Protein AF-A0A259MVC5-F1 (afdb_monomer_lite)

Radius of gyration: 15.82 Å; chains: 1; bounding box: 36×24×51 Å

pLDDT: mean 73.15, std 17.56, range [38.56, 93.12]

Foldseek 3Di:
DDDAPVQWDDPDLFKIARNQQRKIWGWDDPPDPVPPDGDIDIDGGHPDPDPDDGSVRCVVNNVVSSVVSVVCDPPPDDDDPPDDD

Sequence (85 aa):
MTISEKDFDIINDREVRHRQTGATWATYRYENPEDTGSSLTESPGRAGEGHFPTAAELRPHAVALLRRLAGVGPAKGAPGPEGWT

Structure (mmCIF, N/CA/C/O backbone):
data_AF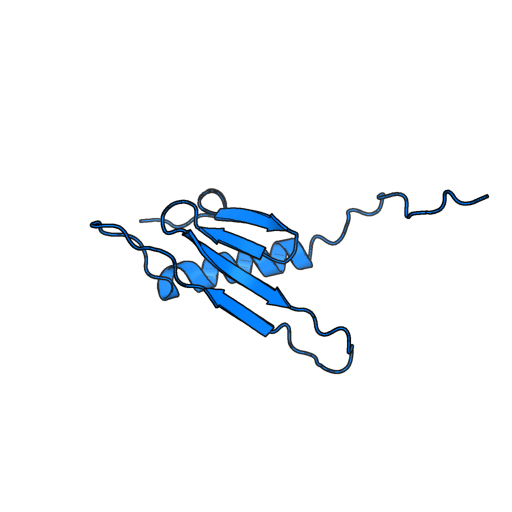-A0A259MVC5-F1
#
_entry.id   AF-A0A259MVC5-F1
#
loop_
_atom_site.group_PDB
_atom_site.id
_atom_site.type_symbol
_atom_site.label_atom_id
_atom_site.label_alt_id
_atom_site.label_comp_id
_atom_site.label_asym_id
_atom_site.label_entity_id
_atom_site.label_seq_id
_atom_site.pdbx_PDB_ins_code
_atom_site.Cartn_x
_atom_site.Cartn_y
_atom_site.Cartn_z
_atom_site.occupancy
_atom_site.B_iso_or_equiv
_atom_site.auth_seq_id
_atom_site.auth_comp_id
_atom_site.auth_asym_id
_atom_site.auth_atom_id
_atom_site.pdbx_PDB_model_num
ATOM 1 N N . MET A 1 1 ? -15.796 -3.377 9.080 1.00 62.78 1 MET A N 1
ATOM 2 C CA . MET A 1 1 ? -15.448 -2.602 7.871 1.00 62.78 1 MET A CA 1
ATOM 3 C C . MET A 1 1 ? -14.719 -3.548 6.936 1.00 62.78 1 MET A C 1
ATOM 5 O O . MET A 1 1 ? -13.806 -4.216 7.399 1.00 62.78 1 MET A O 1
ATOM 9 N N . THR A 1 2 ? -15.169 -3.694 5.692 1.00 78.94 2 THR A N 1
ATOM 10 C CA . THR A 1 2 ? -14.553 -4.625 4.733 1.00 78.94 2 THR A CA 1
ATOM 11 C C . THR A 1 2 ? -13.621 -3.829 3.832 1.00 78.94 2 THR A C 1
ATOM 13 O O . THR A 1 2 ? -14.102 -2.980 3.092 1.00 78.94 2 THR A O 1
ATOM 16 N N . ILE A 1 3 ? -12.312 -4.070 3.930 1.00 85.50 3 ILE A N 1
ATOM 17 C CA . ILE A 1 3 ? -11.290 -3.409 3.106 1.00 85.50 3 ILE A CA 1
ATOM 18 C C . ILE A 1 3 ? -11.233 -4.109 1.740 1.00 85.50 3 ILE A C 1
ATOM 20 O O . ILE A 1 3 ? -11.131 -5.337 1.672 1.00 85.50 3 ILE A O 1
ATOM 24 N N . SER A 1 4 ? -11.284 -3.340 0.653 1.00 87.06 4 SER A N 1
ATOM 25 C CA . SER A 1 4 ? -11.267 -3.827 -0.729 1.00 87.06 4 SER A CA 1
ATOM 26 C C . SER A 1 4 ? -10.208 -3.107 -1.567 1.00 87.06 4 SER A C 1
ATOM 28 O O . SER A 1 4 ? -9.822 -1.983 -1.277 1.00 87.06 4 SER A O 1
ATOM 30 N N . GLU A 1 5 ? -9.806 -3.705 -2.697 1.00 84.38 5 GLU A N 1
ATOM 31 C CA . GLU A 1 5 ? -8.902 -3.066 -3.676 1.00 84.38 5 GLU A CA 1
ATOM 32 C C . GLU A 1 5 ? -9.377 -1.671 -4.136 1.00 84.38 5 GLU A C 1
ATOM 34 O O . GLU A 1 5 ? -8.556 -0.802 -4.396 1.00 84.38 5 GLU A O 1
ATOM 39 N N . LYS A 1 6 ? -10.695 -1.426 -4.196 1.00 88.75 6 LYS A N 1
ATOM 40 C CA . LYS A 1 6 ? -11.281 -0.136 -4.611 1.00 88.75 6 LYS A CA 1
ATOM 41 C C . LYS A 1 6 ? -11.029 1.010 -3.625 1.00 88.75 6 LYS A C 1
ATOM 43 O O . LYS A 1 6 ? -11.204 2.171 -3.998 1.00 88.75 6 LYS A O 1
ATOM 48 N N . ASP A 1 7 ? -10.643 0.678 -2.396 1.00 89.94 7 ASP A N 1
ATOM 49 C CA . ASP A 1 7 ? -10.281 1.644 -1.357 1.00 89.94 7 ASP A CA 1
ATOM 50 C C . ASP A 1 7 ? -8.832 2.135 -1.517 1.00 89.94 7 ASP A C 1
ATOM 52 O O . ASP A 1 7 ? -8.400 3.045 -0.805 1.00 89.94 7 ASP A O 1
ATOM 56 N N . PHE A 1 8 ? -8.082 1.553 -2.460 1.00 91.56 8 PHE A N 1
ATOM 57 C CA . PHE A 1 8 ? -6.716 1.929 -2.780 1.00 91.56 8 PHE A CA 1
ATOM 58 C C . PHE A 1 8 ? -6.643 2.638 -4.132 1.00 91.56 8 PHE A C 1
ATOM 60 O O . PHE A 1 8 ? -7.201 2.191 -5.134 1.00 91.56 8 PHE A O 1
ATOM 67 N N . ASP A 1 9 ? -5.898 3.733 -4.162 1.00 93.12 9 ASP A N 1
ATOM 68 C CA . ASP A 1 9 ? -5.427 4.358 -5.383 1.00 93.12 9 ASP A CA 1
ATOM 69 C C . ASP A 1 9 ? -4.115 3.674 -5.800 1.00 93.12 9 ASP A C 1
ATOM 71 O O . ASP A 1 9 ? -3.174 3.558 -5.010 1.00 93.12 9 ASP A O 1
ATOM 75 N N . ILE A 1 10 ? -4.065 3.190 -7.041 1.00 91.81 10 ILE A N 1
ATOM 76 C CA . ILE A 1 10 ? -2.869 2.582 -7.634 1.00 91.81 10 ILE A CA 1
ATOM 77 C C . ILE A 1 10 ? -2.030 3.715 -8.224 1.00 91.81 10 ILE A C 1
ATOM 79 O O . ILE A 1 10 ? -2.457 4.358 -9.182 1.00 91.81 10 ILE A O 1
ATOM 83 N N . ILE A 1 11 ? -0.862 3.977 -7.637 1.00 89.00 11 ILE A N 1
ATOM 84 C CA . ILE A 1 11 ? 0.041 5.047 -8.084 1.00 89.00 11 ILE A CA 1
ATOM 85 C C . ILE A 1 11 ? 0.885 4.548 -9.264 1.00 89.00 11 ILE A C 1
ATOM 87 O O . ILE A 1 11 ? 1.029 5.250 -10.262 1.00 89.00 11 ILE A O 1
ATOM 91 N N . ASN A 1 12 ? 1.416 3.327 -9.168 1.00 85.62 12 ASN A N 1
ATOM 92 C CA . ASN A 1 12 ? 2.136 2.623 -10.236 1.00 85.62 12 ASN A CA 1
ATOM 93 C C . ASN A 1 12 ? 2.096 1.098 -9.984 1.00 85.62 12 ASN A C 1
ATOM 95 O O . ASN A 1 12 ? 1.442 0.644 -9.044 1.00 85.62 12 ASN A O 1
ATOM 99 N N . ASP A 1 13 ? 2.791 0.289 -10.795 1.00 83.19 13 ASP A N 1
ATOM 100 C CA . ASP A 1 13 ? 2.848 -1.179 -10.635 1.00 83.19 13 ASP A CA 1
ATOM 101 C C . ASP A 1 13 ? 3.486 -1.643 -9.311 1.00 83.19 13 ASP A C 1
A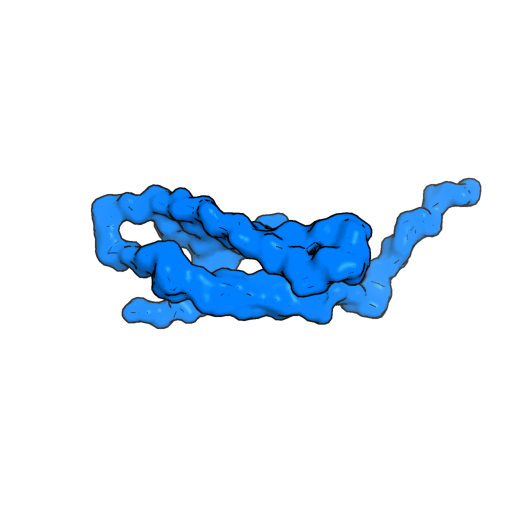TOM 103 O O . ASP A 1 13 ? 3.422 -2.823 -8.967 1.00 83.19 13 ASP A O 1
ATOM 107 N N . ARG A 1 14 ? 4.081 -0.714 -8.557 1.00 85.31 14 ARG A N 1
ATOM 108 C CA . ARG A 1 14 ? 4.850 -0.955 -7.336 1.00 85.31 14 ARG A CA 1
ATOM 109 C C . ARG A 1 14 ? 4.373 -0.156 -6.139 1.00 85.31 14 ARG A C 1
ATOM 111 O O . ARG A 1 14 ? 4.934 -0.353 -5.070 1.00 85.31 14 ARG A O 1
ATOM 118 N N . GLU A 1 15 ? 3.387 0.723 -6.276 1.00 89.81 15 GLU A N 1
ATOM 119 C CA . GLU A 1 15 ? 2.968 1.626 -5.207 1.00 89.81 15 GLU A CA 1
ATOM 120 C C . GLU A 1 15 ? 1.451 1.794 -5.179 1.00 89.81 15 GLU A C 1
ATOM 122 O O . GLU A 1 15 ? 0.807 2.084 -6.192 1.00 89.81 15 GLU A O 1
ATOM 127 N N . VAL A 1 16 ? 0.883 1.644 -3.984 1.00 92.62 16 VAL A N 1
ATOM 128 C CA . VAL A 1 16 ? -0.547 1.818 -3.720 1.00 92.62 16 VAL A CA 1
ATOM 129 C C . VAL A 1 16 ? -0.760 2.692 -2.491 1.00 92.62 16 VAL A C 1
ATOM 131 O O . VAL A 1 16 ? 0.021 2.663 -1.536 1.00 92.62 16 VAL A O 1
ATOM 134 N N . ARG A 1 17 ? -1.858 3.445 -2.493 1.00 92.75 17 ARG A N 1
ATOM 135 C CA . ARG A 1 17 ? -2.251 4.352 -1.415 1.00 92.75 17 ARG A CA 1
ATOM 136 C C . ARG A 1 17 ? -3.670 4.065 -0.970 1.00 92.75 17 ARG A C 1
ATOM 138 O O . ARG A 1 17 ? -4.579 4.106 -1.782 1.00 92.75 17 ARG A O 1
ATOM 145 N N . HIS A 1 18 ? -3.901 3.858 0.318 1.00 91.75 18 HIS A N 1
ATOM 146 C CA . HIS A 1 18 ? -5.262 3.806 0.841 1.00 91.75 18 HIS A CA 1
ATOM 147 C C . HIS A 1 18 ? -5.887 5.208 0.796 1.00 91.75 18 HIS A C 1
ATOM 149 O O . HIS A 1 18 ? -5.372 6.140 1.422 1.00 91.75 18 HIS A O 1
ATOM 155 N N . ARG A 1 19 ? -6.999 5.368 0.069 1.00 89.00 19 ARG A N 1
ATOM 156 C CA . ARG A 1 19 ? -7.614 6.672 -0.234 1.00 89.00 19 ARG A CA 1
ATOM 157 C C . ARG A 1 19 ? -8.027 7.429 1.024 1.00 89.00 19 ARG A C 1
ATOM 159 O O . ARG A 1 19 ? -7.854 8.640 1.113 1.00 89.00 19 ARG A O 1
ATOM 166 N N . GLN A 1 20 ? -8.565 6.706 2.002 1.00 86.38 20 GLN A N 1
ATOM 167 C CA . GLN A 1 20 ? -9.205 7.301 3.170 1.00 86.38 20 GLN A CA 1
ATOM 168 C C . GLN A 1 20 ? -8.203 7.732 4.252 1.00 86.38 20 GLN A C 1
ATOM 170 O O . GLN A 1 20 ? -8.377 8.7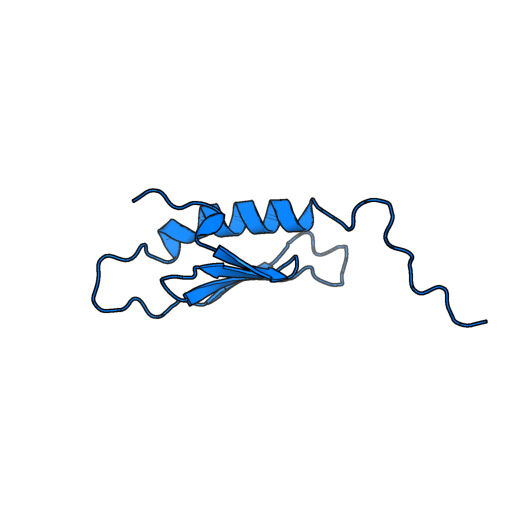81 4.861 1.00 86.38 20 GLN A O 1
ATOM 175 N N . THR A 1 21 ? -7.149 6.945 4.491 1.00 87.12 21 THR A N 1
ATOM 176 C CA . THR A 1 21 ? -6.122 7.268 5.507 1.00 87.12 21 THR A CA 1
ATOM 177 C C . THR A 1 21 ? -4.902 7.954 4.908 1.00 87.12 21 THR A C 1
ATOM 179 O O . THR A 1 21 ? -4.134 8.600 5.614 1.00 87.12 21 THR A O 1
ATOM 182 N N . GLY A 1 22 ? -4.689 7.798 3.604 1.00 87.69 22 GLY A N 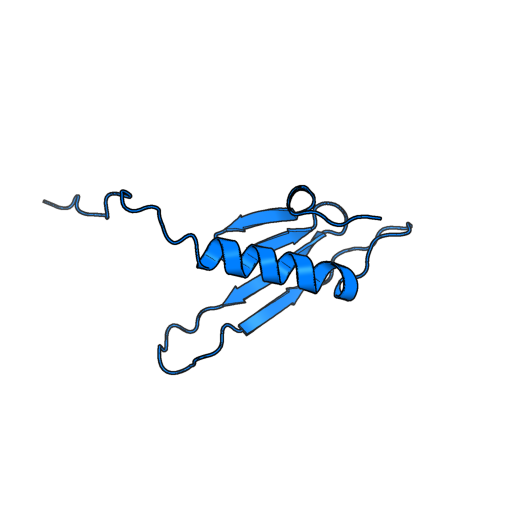1
ATOM 183 C CA . GLY A 1 22 ? -3.485 8.233 2.917 1.00 87.69 22 GLY A CA 1
ATOM 184 C C . GLY A 1 22 ? -2.256 7.364 3.178 1.00 87.69 22 GLY A C 1
ATOM 185 O O . GLY A 1 22 ? -1.176 7.767 2.765 1.00 87.69 22 GLY A O 1
ATOM 186 N N . ALA A 1 23 ? -2.398 6.213 3.844 1.00 89.69 23 ALA A N 1
ATOM 187 C CA . ALA A 1 23 ? -1.290 5.285 4.060 1.00 89.69 23 ALA A CA 1
ATOM 188 C C . ALA A 1 23 ? -0.812 4.693 2.726 1.00 89.69 23 ALA A C 1
ATOM 190 O O . ALA A 1 23 ? -1.642 4.350 1.881 1.00 89.69 23 ALA A O 1
ATOM 191 N N . THR A 1 24 ? 0.499 4.576 2.540 1.00 89.94 24 THR A N 1
ATOM 192 C CA . THR A 1 24 ? 1.122 4.114 1.291 1.00 89.94 24 THR A CA 1
ATOM 193 C C . THR A 1 24 ? 2.009 2.896 1.505 1.00 89.94 24 THR A C 1
ATOM 195 O O . THR A 1 24 ? 2.674 2.757 2.534 1.00 89.94 24 THR A O 1
ATOM 198 N N . TRP A 1 25 ? 2.031 2.027 0.495 1.00 91.81 25 TRP A N 1
ATOM 199 C CA . TRP A 1 25 ? 2.887 0.847 0.419 1.00 91.81 25 TRP A CA 1
ATOM 200 C C . TRP A 1 25 ? 3.576 0.805 -0.935 1.00 91.81 25 TRP A C 1
ATOM 202 O O . TRP A 1 25 ? 2.897 0.863 -1.961 1.00 91.81 25 TRP A O 1
ATOM 212 N N . ALA A 1 26 ? 4.900 0.658 -0.925 1.00 87.88 26 ALA A N 1
ATOM 213 C CA . ALA A 1 26 ? 5.716 0.547 -2.126 1.00 87.88 26 ALA A CA 1
ATOM 214 C C . ALA A 1 26 ? 6.599 -0.708 -2.087 1.00 87.88 26 ALA A C 1
ATOM 216 O O . ALA A 1 26 ? 7.212 -1.004 -1.061 1.00 87.88 26 ALA A O 1
ATOM 217 N N . THR A 1 27 ? 6.691 -1.441 -3.195 1.00 84.88 27 THR A N 1
ATOM 218 C CA . THR A 1 27 ? 7.644 -2.546 -3.371 1.00 84.88 27 THR A CA 1
ATOM 219 C C . THR A 1 27 ? 8.819 -2.110 -4.233 1.00 84.88 27 THR A C 1
ATOM 221 O O . THR A 1 27 ? 8.656 -1.818 -5.417 1.00 84.88 27 THR A O 1
ATOM 224 N N . TYR A 1 28 ? 10.027 -2.153 -3.681 1.00 71.19 28 TYR A N 1
ATOM 225 C CA . TYR A 1 28 ? 11.248 -1.977 -4.458 1.00 71.19 28 TYR A CA 1
ATOM 226 C C . TYR A 1 28 ? 11.759 -3.339 -4.916 1.00 71.19 28 TYR A C 1
ATOM 228 O O . TYR A 1 28 ? 11.987 -4.239 -4.104 1.00 71.19 28 TYR A O 1
ATOM 236 N N . ARG A 1 29 ? 11.939 -3.496 -6.230 1.00 60.16 29 ARG A N 1
ATOM 237 C CA . ARG A 1 29 ? 12.733 -4.592 -6.783 1.00 60.16 29 ARG A CA 1
ATOM 238 C C . ARG A 1 29 ? 14.169 -4.094 -6.829 1.00 60.16 29 ARG A C 1
ATOM 240 O O . ARG A 1 29 ? 14.427 -3.111 -7.521 1.00 60.16 29 ARG A O 1
ATOM 247 N N . TYR A 1 30 ? 15.062 -4.726 -6.075 1.00 53.81 30 TYR A N 1
ATOM 248 C CA . TYR A 1 30 ? 16.486 -4.462 -6.227 1.00 53.81 30 TYR A CA 1
ATOM 249 C C . TYR A 1 30 ? 16.869 -4.722 -7.686 1.00 53.81 30 TYR A C 1
ATOM 251 O O . TYR A 1 30 ? 16.422 -5.699 -8.289 1.00 53.81 30 TYR A O 1
ATOM 259 N N . GLU A 1 31 ? 17.661 -3.820 -8.264 1.00 54.97 31 GLU A N 1
ATOM 260 C CA . GLU A 1 31 ? 18.220 -3.999 -9.610 1.00 54.97 31 GLU A CA 1
ATOM 261 C C . GLU A 1 31 ? 19.125 -5.237 -9.675 1.00 54.97 31 GLU A C 1
ATOM 263 O O . GLU A 1 31 ? 19.363 -5.777 -10.753 1.00 54.97 31 GLU A O 1
ATOM 268 N N . ASN A 1 32 ? 19.569 -5.723 -8.512 1.00 51.28 32 ASN A N 1
ATOM 269 C CA . ASN A 1 32 ? 20.376 -6.913 -8.373 1.00 51.28 32 ASN A CA 1
ATOM 270 C C . ASN A 1 32 ? 19.481 -8.175 -8.345 1.00 51.28 32 ASN A C 1
ATOM 272 O O . ASN A 1 32 ? 18.720 -8.366 -7.395 1.00 51.28 32 ASN A O 1
ATOM 276 N N . PRO A 1 33 ? 19.546 -9.055 -9.361 1.00 54.19 33 PRO A N 1
ATOM 277 C CA . PRO A 1 33 ? 18.687 -10.240 -9.465 1.00 54.19 33 PRO A CA 1
ATOM 278 C C . PRO A 1 33 ? 18.973 -11.313 -8.400 1.00 54.19 33 PRO A C 1
ATOM 280 O O . PRO A 1 33 ? 18.190 -12.251 -8.262 1.00 54.19 33 PRO A O 1
ATOM 283 N N . GLU A 1 34 ? 20.074 -11.181 -7.658 1.00 55.28 34 GLU A N 1
ATOM 284 C CA . GLU A 1 34 ? 20.496 -12.094 -6.589 1.00 55.28 34 GLU A CA 1
ATOM 285 C C . GLU A 1 34 ? 19.853 -11.744 -5.235 1.00 55.28 34 GLU A C 1
ATOM 287 O O . GLU A 1 34 ? 19.637 -12.621 -4.394 1.00 55.28 34 GLU A O 1
ATOM 292 N N . ASP A 1 35 ? 19.445 -10.482 -5.057 1.00 52.03 35 ASP A N 1
ATOM 293 C CA . ASP A 1 35 ? 18.650 -10.021 -3.923 1.00 52.03 35 ASP A CA 1
ATOM 294 C C . ASP A 1 35 ? 17.200 -10.462 -4.126 1.00 52.03 35 ASP A C 1
ATOM 296 O O . ASP A 1 35 ? 16.324 -9.743 -4.615 1.00 52.03 35 ASP A O 1
ATOM 300 N N . THR A 1 36 ? 16.951 -11.719 -3.767 1.00 46.09 36 THR A N 1
ATOM 301 C CA . THR A 1 36 ? 15.639 -12.364 -3.844 1.00 46.09 36 THR A CA 1
ATOM 302 C C . THR A 1 36 ? 14.738 -11.828 -2.724 1.00 46.09 36 THR A C 1
ATOM 304 O O . THR A 1 36 ? 14.355 -12.540 -1.800 1.00 46.09 36 THR A O 1
ATOM 307 N N . GLY A 1 37 ? 14.425 -10.535 -2.762 1.00 52.62 37 GLY A N 1
ATOM 308 C CA . GLY A 1 37 ? 13.628 -9.867 -1.745 1.00 52.62 37 GLY A CA 1
ATOM 309 C C . GLY A 1 37 ? 13.086 -8.544 -2.258 1.00 52.62 37 GLY A C 1
ATOM 310 O O . GLY A 1 37 ? 13.798 -7.549 -2.316 1.00 52.62 37 GLY A O 1
ATOM 311 N N . SER A 1 38 ? 11.803 -8.504 -2.619 1.00 58.44 38 SER A N 1
ATOM 312 C CA . SER A 1 38 ? 11.117 -7.220 -2.774 1.00 58.44 38 SER A CA 1
ATOM 313 C C . SER A 1 38 ? 11.027 -6.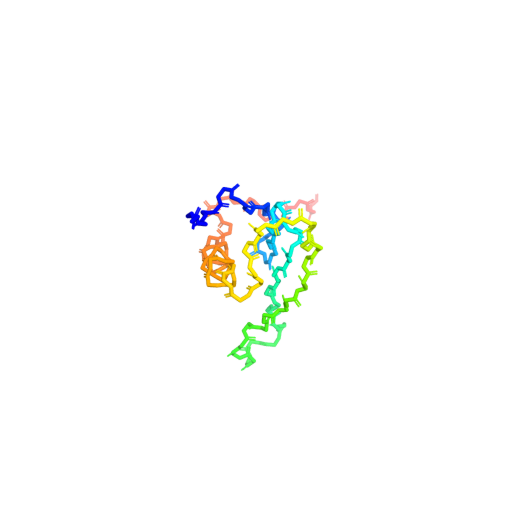559 -1.399 1.00 58.44 38 SER A C 1
ATOM 315 O O . SER A 1 38 ? 10.372 -7.101 -0.507 1.00 58.44 38 SER A O 1
ATOM 317 N N . SER A 1 39 ? 11.689 -5.418 -1.211 1.00 71.38 39 SER A N 1
ATOM 318 C CA . SER A 1 39 ? 11.589 -4.665 0.041 1.00 71.38 39 SER A CA 1
ATOM 319 C C . SER A 1 39 ? 10.280 -3.876 0.038 1.00 71.38 39 SER A C 1
ATOM 321 O O . SER A 1 39 ? 10.016 -3.122 -0.901 1.00 71.38 39 SER A O 1
ATOM 323 N N . LEU A 1 40 ? 9.432 -4.098 1.047 1.00 80.56 40 LEU A N 1
ATOM 324 C CA . LEU A 1 40 ? 8.174 -3.373 1.230 1.00 80.56 40 LEU A CA 1
ATOM 325 C C . LEU A 1 40 ? 8.430 -2.161 2.125 1.00 80.56 40 LEU A C 1
ATOM 327 O O . LEU A 1 40 ? 8.765 -2.315 3.299 1.00 80.56 40 LEU A O 1
ATOM 331 N N . THR A 1 41 ? 8.233 -0.965 1.586 1.00 85.31 41 THR A N 1
ATOM 332 C CA . THR A 1 41 ? 8.261 0.282 2.350 1.00 85.31 41 THR A CA 1
ATOM 333 C C . THR A 1 41 ? 6.837 0.707 2.682 1.00 85.31 41 THR A C 1
ATOM 335 O O . THR A 1 41 ? 5.981 0.767 1.801 1.00 85.31 41 THR A O 1
ATOM 338 N N . GLU A 1 42 ? 6.586 1.005 3.956 1.00 85.56 42 GLU A N 1
ATOM 339 C CA . GLU A 1 42 ? 5.274 1.395 4.475 1.00 85.56 42 GLU A CA 1
ATOM 340 C C . GLU A 1 42 ? 5.370 2.816 5.025 1.00 85.56 42 GLU A C 1
ATOM 342 O O . GLU A 1 42 ? 6.242 3.112 5.841 1.00 85.56 42 GLU A O 1
ATOM 347 N N . SER A 1 43 ? 4.479 3.697 4.582 1.00 83.62 43 SER A N 1
ATOM 348 C CA . SER A 1 43 ? 4.385 5.062 5.093 1.00 83.62 43 SER A CA 1
ATOM 349 C C . SER A 1 43 ? 3.005 5.274 5.716 1.00 83.62 43 SER A C 1
ATOM 351 O O . SER A 1 43 ? 1.985 5.113 5.037 1.00 83.62 43 SER A O 1
ATOM 353 N N . PRO A 1 44 ? 2.933 5.591 7.022 1.00 81.50 44 PRO A N 1
ATOM 354 C CA . PRO A 1 44 ? 1.662 5.743 7.710 1.00 81.50 44 PRO A CA 1
ATOM 355 C C . PRO A 1 44 ? 0.905 6.970 7.193 1.00 81.50 44 PRO A C 1
ATOM 357 O O . PRO A 1 44 ? 1.475 8.034 6.958 1.00 81.50 44 PRO A O 1
ATOM 360 N N . GLY A 1 45 ? -0.405 6.809 7.036 1.00 76.00 45 GLY A N 1
ATOM 361 C CA . GLY A 1 45 ? -1.312 7.890 6.671 1.00 76.00 45 GLY A CA 1
ATOM 362 C C . GLY A 1 45 ? -1.722 8.751 7.868 1.00 76.00 45 GLY A C 1
ATOM 363 O O . GLY A 1 45 ? -1.506 8.381 9.023 1.00 76.00 45 GLY A O 1
ATOM 364 N N . ARG A 1 46 ? -2.376 9.888 7.605 1.00 69.62 46 ARG A N 1
ATOM 365 C CA . ARG A 1 46 ? -3.050 10.659 8.657 1.00 69.62 46 ARG A CA 1
ATOM 366 C C . ARG A 1 46 ? -4.398 10.004 8.933 1.00 69.62 46 ARG A C 1
ATOM 368 O O . ARG A 1 46 ? -5.366 10.254 8.220 1.00 69.62 46 ARG A O 1
ATOM 375 N N . ALA A 1 47 ? -4.465 9.170 9.968 1.00 62.47 47 ALA A N 1
ATOM 376 C CA . ALA A 1 47 ? -5.751 8.834 10.562 1.00 62.47 47 ALA A CA 1
ATOM 377 C C . ALA A 1 47 ? -6.363 10.148 11.079 1.00 62.47 47 ALA A C 1
ATOM 379 O O . ALA A 1 47 ? -5.825 10.760 12.000 1.00 62.47 47 ALA A O 1
ATOM 380 N N . GLY 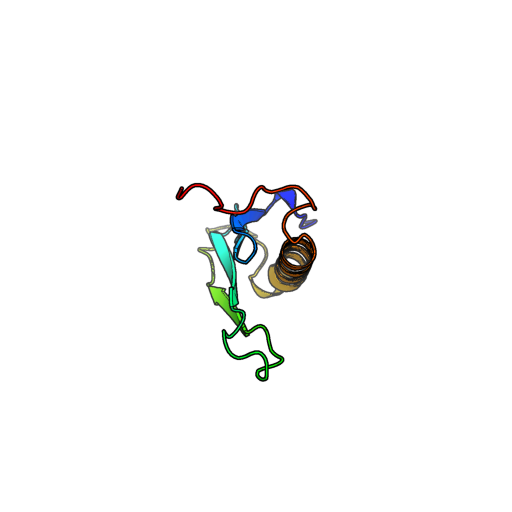A 1 48 ? -7.413 10.642 10.418 1.00 59.50 48 GLY A N 1
ATOM 381 C CA . GLY A 1 48 ? -8.194 11.763 10.942 1.00 59.50 48 GLY A CA 1
ATOM 382 C C . GLY A 1 48 ? -8.900 11.369 12.243 1.00 59.50 48 GLY A C 1
ATOM 383 O O . GLY A 1 48 ? -8.892 10.199 12.621 1.00 59.50 48 GLY A O 1
ATOM 384 N N . GLU A 1 49 ? -9.548 12.323 12.913 1.00 48.91 49 GLU A N 1
ATOM 385 C CA . GLU A 1 49 ? -10.465 12.032 14.026 1.00 48.91 49 GLU A CA 1
ATOM 386 C C . GLU A 1 49 ? -11.613 11.133 13.522 1.00 48.91 49 GLU A C 1
ATOM 388 O O . GLU A 1 49 ? -12.570 11.594 12.903 1.00 48.91 49 GLU A O 1
ATOM 393 N N . GLY A 1 50 ? -11.470 9.816 13.689 1.00 59.12 50 GLY A N 1
ATOM 394 C CA . GLY A 1 50 ? -12.420 8.812 13.216 1.00 59.12 50 GLY A CA 1
ATOM 395 C C . GLY A 1 50 ? -11.889 7.380 13.335 1.00 59.12 50 GLY A C 1
ATOM 396 O O . GLY A 1 50 ? -10.684 7.146 13.420 1.00 59.12 50 GLY A O 1
ATOM 397 N N . HIS A 1 51 ? -12.802 6.404 13.341 1.00 65.25 51 HIS A N 1
ATOM 398 C CA . HIS A 1 51 ? -12.485 4.970 13.343 1.00 65.25 51 HIS A CA 1
ATOM 399 C C . HIS A 1 51 ? -12.012 4.538 11.943 1.00 65.25 51 HIS A C 1
ATOM 401 O O . HIS A 1 51 ? -12.773 3.985 11.149 1.00 65.25 51 HIS A O 1
ATOM 407 N N . PHE A 1 52 ? -10.760 4.845 11.612 1.00 76.31 52 PHE A N 1
ATOM 408 C CA . PHE A 1 52 ? -10.125 4.379 10.382 1.00 76.31 52 PHE A CA 1
ATOM 409 C C . PHE A 1 52 ? -9.310 3.105 10.644 1.00 76.31 52 PHE A C 1
ATOM 411 O O . PHE A 1 52 ? -8.730 2.974 11.723 1.00 76.31 52 PHE A O 1
ATOM 418 N N . PRO A 1 53 ? -9.227 2.180 9.672 1.00 79.56 53 PRO A N 1
ATOM 419 C CA . PRO A 1 53 ? -8.366 1.012 9.790 1.00 79.56 53 PRO A CA 1
ATOM 420 C C . PRO A 1 53 ? -6.899 1.435 9.919 1.00 79.56 53 PRO A C 1
ATOM 422 O O . PRO A 1 53 ? -6.419 2.348 9.237 1.00 79.56 53 PRO A O 1
ATOM 425 N N . THR A 1 54 ? -6.183 0.755 10.807 1.00 84.56 54 THR A N 1
ATOM 426 C CA . THR A 1 54 ? -4.756 0.964 11.046 1.00 84.56 54 THR A CA 1
ATOM 427 C C . THR A 1 54 ? -3.920 0.486 9.857 1.00 84.56 54 THR A C 1
ATOM 429 O O . THR A 1 54 ? -4.352 -0.339 9.050 1.00 84.56 54 THR A O 1
ATOM 432 N N . ALA A 1 55 ? -2.673 0.960 9.753 1.00 82.25 55 ALA A N 1
ATOM 433 C CA . ALA A 1 55 ? -1.749 0.479 8.722 1.00 82.25 55 ALA A CA 1
ATOM 434 C C . ALA A 1 55 ? -1.553 -1.050 8.788 1.00 82.25 55 ALA A C 1
ATOM 436 O O . ALA A 1 55 ? -1.480 -1.701 7.751 1.00 82.25 55 ALA A O 1
ATOM 437 N N . ALA A 1 56 ? -1.547 -1.633 9.991 1.00 84.38 56 ALA A N 1
ATOM 438 C CA . ALA A 1 56 ? -1.429 -3.077 10.183 1.00 84.38 56 ALA A CA 1
ATOM 439 C C . ALA A 1 56 ? -2.618 -3.858 9.590 1.00 84.38 56 ALA A C 1
ATOM 441 O O . ALA A 1 56 ? -2.417 -4.916 8.996 1.00 84.38 56 ALA A O 1
ATOM 442 N N . GLU A 1 57 ? -3.836 -3.322 9.700 1.00 86.94 57 GLU A N 1
ATOM 443 C CA . GLU A 1 57 ? -5.045 -3.918 9.114 1.00 86.94 57 GLU A CA 1
ATOM 444 C C . GLU A 1 57 ? -5.080 -3.772 7.587 1.00 86.94 57 GLU A C 1
ATOM 446 O O . GLU A 1 57 ? -5.547 -4.667 6.885 1.00 86.94 57 GLU A O 1
ATOM 451 N N . LEU A 1 58 ? -4.553 -2.666 7.056 1.00 88.50 58 LEU A N 1
ATOM 452 C CA . LEU A 1 58 ? -4.513 -2.382 5.617 1.00 88.50 58 LEU A CA 1
ATOM 453 C C . LEU A 1 58 ? -3.411 -3.162 4.879 1.00 88.50 58 LEU A C 1
ATOM 455 O O . LEU A 1 58 ? -3.596 -3.562 3.727 1.00 88.50 58 LEU A O 1
ATOM 459 N N . ARG A 1 59 ? -2.276 -3.408 5.542 1.00 88.19 59 ARG A N 1
ATOM 460 C CA . ARG A 1 59 ? -1.078 -4.055 4.988 1.00 88.19 59 ARG A CA 1
ATOM 461 C C . ARG A 1 59 ? -1.336 -5.346 4.198 1.00 88.19 59 ARG A C 1
ATOM 463 O O . ARG A 1 59 ? -0.841 -5.424 3.074 1.00 88.19 59 ARG A O 1
ATOM 470 N N . PRO A 1 60 ? -2.070 -6.365 4.697 1.00 89.38 60 PRO A N 1
ATOM 471 C CA . PRO A 1 60 ? -2.278 -7.600 3.933 1.00 89.38 60 PRO A CA 1
ATOM 472 C C . PRO A 1 60 ? -3.002 -7.361 2.600 1.00 89.38 60 PRO A C 1
ATOM 474 O O . PRO A 1 60 ? -2.678 -8.012 1.606 1.00 89.38 60 PRO A O 1
ATOM 477 N N . HIS A 1 61 ? -3.925 -6.395 2.552 1.00 90.75 61 HIS A N 1
ATOM 478 C CA . HIS A 1 61 ? -4.647 -6.022 1.334 1.00 90.75 61 HIS A CA 1
ATOM 479 C C . HIS A 1 61 ? -3.745 -5.264 0.353 1.00 90.75 61 HIS A C 1
ATOM 481 O O . HIS A 1 61 ? -3.717 -5.595 -0.832 1.00 90.75 61 HIS A O 1
ATOM 487 N N . ALA A 1 62 ? -2.952 -4.313 0.854 1.00 89.06 62 ALA A N 1
ATOM 488 C CA . ALA A 1 62 ? -1.982 -3.577 0.047 1.00 89.06 62 ALA A CA 1
ATOM 489 C C . ALA A 1 62 ? -0.927 -4.511 -0.572 1.00 89.06 62 ALA A C 1
ATOM 491 O O . ALA A 1 62 ? -0.652 -4.438 -1.767 1.00 89.06 62 ALA A O 1
ATOM 492 N N . VAL A 1 63 ? -0.385 -5.453 0.208 1.00 87.44 63 VAL A N 1
ATOM 493 C CA . VAL A 1 63 ? 0.605 -6.433 -0.270 1.00 87.44 63 VAL A CA 1
ATOM 494 C C . VAL A 1 63 ? 0.014 -7.374 -1.320 1.00 87.44 63 VAL A C 1
ATOM 496 O O . VAL A 1 63 ? 0.678 -7.670 -2.314 1.00 87.44 63 VAL A O 1
ATOM 499 N N . ALA A 1 64 ? -1.218 -7.852 -1.128 1.00 87.50 64 ALA A N 1
ATOM 500 C CA . ALA A 1 64 ? -1.888 -8.691 -2.120 1.00 87.50 64 ALA A CA 1
ATOM 501 C C . ALA A 1 64 ? -2.098 -7.941 -3.447 1.00 87.50 64 ALA A C 1
ATOM 503 O O . ALA A 1 64 ? -1.822 -8.499 -4.512 1.00 87.50 64 ALA A O 1
ATOM 504 N N . LEU A 1 65 ? -2.508 -6.669 -3.377 1.00 87.94 65 LEU A N 1
ATOM 505 C CA . LEU A 1 65 ? -2.675 -5.806 -4.544 1.00 87.94 65 LEU A CA 1
ATOM 506 C C . LEU A 1 65 ? -1.341 -5.570 -5.266 1.00 87.94 65 LEU A C 1
ATOM 508 O O . LEU A 1 65 ? -1.256 -5.795 -6.468 1.00 87.94 65 LEU A O 1
ATOM 512 N N . LEU A 1 66 ? -0.275 -5.222 -4.542 1.00 86.56 66 LEU A N 1
ATOM 513 C CA . LEU A 1 66 ? 1.064 -5.020 -5.112 1.00 86.56 66 LEU A CA 1
ATOM 514 C C . LEU A 1 66 ? 1.615 -6.286 -5.781 1.00 86.56 66 LEU A C 1
ATOM 516 O O . LEU A 1 66 ? 2.160 -6.220 -6.878 1.00 86.56 66 LEU A O 1
ATOM 520 N N . ARG A 1 67 ? 1.417 -7.466 -5.179 1.00 83.94 67 ARG A N 1
ATOM 521 C CA . ARG A 1 67 ? 1.794 -8.748 -5.804 1.00 83.94 67 ARG A CA 1
ATOM 522 C C . ARG A 1 67 ? 1.017 -9.014 -7.087 1.00 83.94 67 ARG A C 1
ATOM 524 O O . ARG A 1 67 ? 1.589 -9.519 -8.050 1.00 83.94 67 ARG A O 1
ATOM 531 N N . ARG A 1 68 ? -0.276 -8.681 -7.104 1.00 84.50 68 ARG A N 1
ATOM 532 C CA . ARG A 1 68 ? -1.108 -8.790 -8.303 1.00 84.50 68 ARG A CA 1
ATOM 533 C C . ARG A 1 68 ? -0.610 -7.842 -9.391 1.00 84.50 68 ARG A C 1
ATOM 535 O O . ARG A 1 68 ? -0.451 -8.293 -10.515 1.00 84.50 68 ARG A O 1
ATOM 542 N N . LEU A 1 69 ? -0.315 -6.585 -9.062 1.00 83.94 69 LEU A N 1
ATOM 543 C CA . LEU A 1 69 ? 0.224 -5.601 -10.007 1.00 83.94 69 LEU A CA 1
ATOM 544 C C . LEU A 1 69 ? 1.591 -6.028 -10.561 1.00 83.94 69 LEU A C 1
ATOM 546 O O . LEU A 1 69 ? 1.787 -5.985 -11.768 1.00 83.94 69 LEU A O 1
ATOM 550 N N . ALA A 1 70 ? 2.481 -6.557 -9.719 1.00 76.62 70 ALA A N 1
ATOM 551 C CA . ALA A 1 70 ? 3.777 -7.083 -10.150 1.00 76.62 70 ALA A CA 1
ATOM 552 C C . ALA A 1 70 ? 3.669 -8.358 -11.017 1.00 76.62 70 ALA A C 1
ATOM 554 O O . ALA A 1 70 ? 4.514 -8.595 -11.879 1.00 76.62 70 ALA A O 1
ATOM 555 N N . GLY A 1 71 ? 2.651 -9.198 -10.784 1.00 69.12 71 GLY A N 1
ATOM 556 C CA . GLY A 1 71 ? 2.348 -10.382 -11.598 1.00 69.12 71 GLY A CA 1
ATOM 557 C C . GLY A 1 71 ? 1.615 -10.056 -12.904 1.00 69.12 71 GLY A C 1
ATOM 558 O O . GLY A 1 71 ? 1.731 -10.794 -13.882 1.00 69.12 71 GLY A O 1
ATOM 559 N N . VAL A 1 72 ? 0.909 -8.925 -12.948 1.00 56.28 72 VAL A N 1
ATOM 560 C CA . VAL A 1 72 ? 0.420 -8.285 -14.171 1.00 56.28 72 VAL A CA 1
ATOM 561 C C . VAL A 1 72 ? 1.573 -7.452 -14.739 1.00 56.28 72 VAL A C 1
ATOM 563 O O . VAL A 1 72 ? 1.537 -6.227 -14.787 1.00 56.28 72 VAL A O 1
ATOM 566 N N . GLY A 1 73 ? 2.632 -8.134 -15.190 1.00 47.44 73 GLY A N 1
ATOM 567 C CA . GLY A 1 73 ? 3.572 -7.526 -16.132 1.00 47.44 73 GLY A CA 1
ATOM 568 C C . GLY A 1 73 ? 2.811 -6.972 -17.347 1.00 47.44 73 GLY A C 1
ATOM 569 O O . GLY A 1 73 ? 1.658 -7.367 -17.563 1.00 47.44 73 GLY A O 1
ATOM 570 N N . PRO A 1 74 ? 3.413 -6.065 -18.145 1.00 44.66 74 PRO A N 1
ATOM 571 C CA . PRO A 1 74 ? 2.739 -5.497 -19.307 1.00 44.66 74 PRO A CA 1
ATOM 572 C C . PRO A 1 74 ? 2.128 -6.638 -20.112 1.00 44.66 74 PRO A C 1
ATOM 574 O O . PRO A 1 74 ? 2.820 -7.595 -20.474 1.00 44.66 74 PRO A O 1
ATOM 577 N N . ALA A 1 75 ? 0.812 -6.572 -20.318 1.00 39.25 75 ALA A N 1
ATOM 578 C CA . ALA A 1 75 ? 0.122 -7.528 -21.158 1.00 39.25 75 ALA A CA 1
ATOM 579 C C . ALA A 1 75 ? 0.918 -7.655 -22.462 1.00 39.25 75 ALA A C 1
ATOM 581 O O . ALA A 1 75 ? 1.309 -6.651 -23.059 1.00 39.25 75 ALA A O 1
ATOM 582 N N . LYS A 1 76 ? 1.212 -8.899 -22.843 1.00 46.03 76 LYS A N 1
ATOM 583 C CA . LYS A 1 76 ? 1.884 -9.293 -24.082 1.00 46.03 76 LYS A CA 1
ATOM 584 C C . LYS A 1 76 ? 1.307 -8.457 -25.242 1.00 46.03 76 LYS A C 1
ATOM 586 O O . LYS A 1 76 ? 0.207 -8.749 -25.698 1.00 46.03 76 LYS A O 1
ATOM 591 N N . GLY A 1 77 ? 1.994 -7.382 -25.646 1.00 41.25 77 GLY A N 1
ATOM 592 C CA . GLY A 1 77 ? 1.459 -6.415 -26.616 1.00 41.25 77 GLY A CA 1
ATOM 593 C C . GLY A 1 77 ? 1.800 -4.932 -26.415 1.00 41.25 77 GLY A C 1
ATOM 594 O O . GLY A 1 77 ? 1.396 -4.135 -27.254 1.00 41.25 77 GLY A O 1
ATOM 595 N N . ALA A 1 78 ? 2.536 -4.524 -25.376 1.00 42.66 78 ALA A N 1
ATOM 596 C CA . ALA A 1 78 ? 3.125 -3.182 -25.375 1.00 42.66 78 ALA A CA 1
ATOM 597 C C . ALA A 1 78 ? 4.263 -3.131 -26.418 1.00 42.66 78 ALA A C 1
ATOM 599 O O . ALA A 1 78 ? 5.216 -3.904 -26.273 1.00 42.66 78 ALA A O 1
ATOM 600 N N . PRO A 1 79 ? 4.196 -2.285 -27.468 1.00 42.19 79 PRO A N 1
ATOM 601 C CA . PRO A 1 79 ? 5.347 -2.078 -28.334 1.00 42.19 79 PRO A CA 1
ATOM 602 C C . PRO A 1 79 ? 6.471 -1.497 -27.474 1.00 42.19 79 PRO A C 1
ATOM 604 O O . PRO A 1 79 ? 6.303 -0.461 -26.829 1.00 42.19 79 PRO A O 1
ATOM 607 N N . GLY A 1 80 ? 7.595 -2.211 -27.409 1.00 41.66 80 GLY A N 1
ATOM 608 C CA . GLY A 1 80 ? 8.819 -1.675 -26.826 1.00 41.66 80 GLY A CA 1
ATOM 609 C C . GLY A 1 80 ? 9.252 -0.408 -27.573 1.00 41.66 80 GLY A C 1
ATOM 610 O O . GLY A 1 80 ? 8.769 -0.151 -28.678 1.00 41.66 80 GLY A O 1
ATOM 611 N N . PRO A 1 81 ? 10.146 0.405 -26.990 1.00 51.22 81 PRO A N 1
ATOM 612 C CA . PRO A 1 81 ? 10.672 1.603 -27.633 1.00 51.22 81 PRO A CA 1
ATOM 613 C C . PRO A 1 81 ? 11.630 1.232 -28.782 1.00 51.22 81 PRO A C 1
ATOM 615 O O . PRO A 1 81 ? 12.830 1.462 -28.704 1.00 51.22 81 PRO A O 1
ATOM 618 N N . GLU A 1 82 ? 11.105 0.656 -29.861 1.00 48.59 82 GLU A N 1
ATOM 619 C CA . GLU A 1 82 ? 11.780 0.558 -31.154 1.00 48.59 82 GLU A CA 1
ATOM 620 C C . GLU A 1 82 ? 11.199 1.636 -32.065 1.00 48.59 82 GLU A C 1
ATOM 622 O O . GLU A 1 82 ? 10.210 1.451 -32.769 1.00 48.59 82 GLU A O 1
ATOM 627 N N . GLY A 1 83 ? 11.799 2.817 -31.974 1.00 38.56 83 GLY A N 1
ATOM 628 C CA . GLY A 1 83 ? 11.447 3.983 -32.774 1.00 38.56 83 GLY A CA 1
ATOM 629 C C . GLY A 1 83 ? 12.625 4.935 -32.921 1.00 38.56 83 GLY A C 1
ATOM 630 O O . GLY A 1 83 ? 12.445 6.142 -32.814 1.00 38.56 83 GLY A O 1
ATOM 631 N N . TRP A 1 84 ? 13.833 4.389 -33.077 1.00 44.25 84 TRP A N 1
ATOM 632 C CA . TRP A 1 84 ? 15.020 5.127 -33.509 1.00 44.25 84 TRP A CA 1
ATOM 633 C C . TRP A 1 84 ? 15.616 4.371 -34.699 1.00 44.25 84 TRP A C 1
ATOM 635 O O . TRP A 1 84 ? 16.510 3.542 -34.544 1.00 44.25 84 TRP A O 1
ATOM 645 N N . THR A 1 85 ? 15.060 4.634 -35.879 1.00 49.09 85 THR A N 1
ATOM 646 C CA . THR A 1 85 ? 15.728 4.433 -37.170 1.00 49.09 85 THR A CA 1
ATOM 647 C C . THR A 1 85 ? 15.672 5.743 -37.923 1.00 49.09 85 THR A C 1
ATOM 649 O O . THR A 1 85 ? 14.546 6.293 -37.983 1.00 49.09 85 THR A O 1
#

Secondary structure (DSSP, 8-state):
----GGGEEEEETTEEEETTT--EEEEEPPSSTT----EEEEE-----SS-PPPHHHHHHHHHHHHHHHHHSPSPTTPPPS----